Protein AF-A0A258UYX0-F1 (afdb_monomer)

Sequence (98 aa):
MIEGLVQLFLWQGLGELASKFLLPSIPGPVLGLILLVVYLVMKGEVNPQLEQVADHFRQHLGLLFVPASVGVLLFLPELKTHALAVSTALLVSVVLTI

Secondary structure (DSSP, 8-state):
-HHHHHHHHHHHHHHHHHHHHT-TTS-HHHHHHHHHHHHHHHH----HHHHHHHHHHHHHHHHHHHHHHHHHHHTHHHHHHTHHHHHHHHHHHHHHH-

Structure (mmCIF, N/CA/C/O backbone):
data_AF-A0A258UYX0-F1
#
_entry.id   AF-A0A258UYX0-F1
#
loop_
_atom_site.group_PDB
_atom_site.id
_atom_site.type_symbol
_atom_site.label_atom_id
_atom_site.label_alt_id
_atom_site.label_comp_id
_atom_site.label_asym_id
_atom_site.label_entity_id
_atom_site.label_seq_id
_atom_site.pdbx_PDB_ins_code
_atom_site.Cartn_x
_atom_site.Cartn_y
_atom_site.Cartn_z
_atom_site.occupancy
_atom_site.B_iso_or_equiv
_atom_site.auth_seq_id
_atom_site.auth_comp_id
_atom_site.auth_asym_id
_atom_site.auth_atom_id
_atom_site.pdbx_PDB_model_num
ATOM 1 N N . MET A 1 1 ? -8.204 9.888 14.153 1.00 77.75 1 MET A N 1
ATOM 2 C CA . MET A 1 1 ? -6.828 9.494 13.753 1.00 77.75 1 MET A CA 1
ATOM 3 C C . MET A 1 1 ? -6.204 8.398 14.622 1.00 77.75 1 MET A C 1
ATOM 5 O O . MET A 1 1 ? -5.915 7.349 14.067 1.00 77.75 1 MET A O 1
ATOM 9 N N . ILE A 1 2 ? -5.992 8.581 15.937 1.00 89.75 2 ILE A N 1
ATOM 10 C CA . ILE A 1 2 ? -5.318 7.557 16.777 1.00 89.75 2 ILE A CA 1
ATOM 11 C C . ILE A 1 2 ? -6.082 6.227 16.770 1.00 89.75 2 ILE A C 1
ATOM 13 O O . ILE A 1 2 ? -5.484 5.193 16.507 1.00 89.75 2 ILE A O 1
ATOM 17 N N . GLU A 1 3 ? -7.401 6.256 16.966 1.00 90.06 3 GLU A N 1
ATOM 18 C CA . GLU A 1 3 ? -8.231 5.040 16.947 1.00 90.06 3 GLU A CA 1
ATOM 19 C C . GLU A 1 3 ? -8.150 4.289 15.607 1.00 90.06 3 GLU A C 1
ATOM 21 O O . GLU A 1 3 ? -7.961 3.075 15.594 1.00 90.06 3 GLU A O 1
ATOM 26 N N . GLY A 1 4 ? -8.180 5.008 14.478 1.00 90.62 4 GLY A N 1
ATOM 27 C CA . GLY A 1 4 ? -8.014 4.413 13.147 1.00 90.62 4 GLY A CA 1
ATOM 28 C C . GLY A 1 4 ? -6.633 3.781 12.938 1.00 90.62 4 GLY A C 1
ATOM 29 O O . GLY A 1 4 ? -6.536 2.684 12.394 1.00 90.62 4 GLY A O 1
ATOM 30 N N . LEU A 1 5 ? -5.565 4.429 13.421 1.00 92.62 5 LEU A N 1
ATOM 31 C CA . LEU A 1 5 ? -4.208 3.872 13.388 1.00 92.62 5 LEU A CA 1
ATOM 32 C C . LEU A 1 5 ? -4.078 2.635 14.277 1.00 92.62 5 LEU A C 1
ATOM 34 O O . LEU A 1 5 ? -3.505 1.641 13.847 1.00 92.62 5 LEU A O 1
ATOM 38 N N . VAL A 1 6 ? -4.624 2.671 15.494 1.00 94.56 6 VAL A N 1
ATOM 39 C CA . VAL A 1 6 ? -4.628 1.521 16.409 1.00 94.56 6 VAL A CA 1
ATOM 40 C C . VAL A 1 6 ? -5.359 0.347 15.771 1.00 94.56 6 VAL A C 1
ATOM 42 O O . VAL A 1 6 ? -4.847 -0.767 15.798 1.00 94.56 6 VAL A O 1
ATOM 45 N N . GLN A 1 7 ? -6.509 0.593 15.139 1.00 92.75 7 GLN A N 1
ATOM 46 C CA . GLN A 1 7 ? -7.235 -0.437 14.409 1.00 92.75 7 GLN A CA 1
ATOM 47 C C . GLN A 1 7 ? -6.381 -1.018 13.270 1.00 92.75 7 GLN A C 1
ATOM 49 O O . GLN A 1 7 ? -6.242 -2.236 13.191 1.00 92.75 7 GLN A O 1
ATOM 54 N N . LEU A 1 8 ? -5.752 -0.180 12.435 1.00 93.38 8 LEU A N 1
ATOM 55 C CA . LEU A 1 8 ? -4.846 -0.638 11.370 1.00 93.38 8 LEU A CA 1
ATOM 56 C C . LEU A 1 8 ? -3.693 -1.489 11.911 1.00 93.38 8 LEU A C 1
ATOM 58 O O . LEU A 1 8 ? -3.467 -2.592 11.419 1.00 93.38 8 LEU A O 1
ATOM 62 N N . PHE A 1 9 ? -2.994 -1.012 12.942 1.00 94.62 9 PHE A N 1
ATOM 63 C CA . PHE A 1 9 ? -1.876 -1.735 13.544 1.00 94.62 9 PHE A CA 1
ATOM 64 C C . PHE A 1 9 ? -2.309 -3.034 14.221 1.00 94.62 9 PHE A C 1
ATOM 66 O O . PHE A 1 9 ? -1.557 -4.005 14.194 1.00 94.62 9 PHE A O 1
ATOM 73 N N . LEU A 1 10 ? -3.515 -3.089 14.789 1.00 95.94 10 LEU A N 1
ATOM 74 C CA . LEU A 1 10 ? -4.061 -4.304 15.385 1.00 95.94 10 LEU A CA 1
ATOM 75 C C . LEU A 1 10 ? -4.283 -5.379 14.317 1.00 95.94 10 LEU A C 1
ATOM 77 O O . LEU A 1 10 ? -3.801 -6.501 14.469 1.00 95.94 10 LEU A O 1
ATOM 81 N N . TRP A 1 11 ? -4.930 -5.030 13.203 1.00 95.94 11 TRP A N 1
ATOM 82 C CA . TRP A 1 11 ? -5.110 -5.959 12.084 1.00 95.94 11 TRP A CA 1
ATOM 83 C C . TRP A 1 11 ? -3.786 -6.335 11.418 1.00 95.94 11 TRP A C 1
ATOM 85 O O . TRP A 1 11 ? -3.579 -7.500 11.085 1.00 95.94 11 TRP A O 1
ATOM 95 N N . GLN A 1 12 ? -2.856 -5.389 11.284 1.00 95.88 12 GLN A N 1
ATOM 96 C CA . GLN A 1 12 ? -1.511 -5.660 10.783 1.00 95.88 12 GLN A CA 1
ATOM 97 C C . GLN A 1 12 ? -0.741 -6.619 11.700 1.00 95.88 12 GLN A C 1
ATOM 99 O O . GLN A 1 12 ? -0.103 -7.545 11.209 1.00 95.88 12 GLN A O 1
ATOM 104 N N . GLY A 1 13 ? -0.823 -6.441 13.020 1.00 95.88 13 GLY A N 1
ATOM 105 C CA . GLY A 1 13 ? -0.202 -7.331 14.000 1.00 95.88 13 GLY A CA 1
ATOM 106 C C . GLY A 1 13 ? -0.794 -8.740 13.960 1.00 95.88 13 GLY A C 1
ATOM 107 O O . GLY A 1 13 ? -0.052 -9.720 13.979 1.00 95.88 13 GLY A O 1
ATOM 108 N N . LEU A 1 14 ? -2.118 -8.857 13.823 1.00 95.56 14 LEU A N 1
ATOM 109 C CA . LEU A 1 14 ? -2.783 -10.144 13.602 1.00 95.56 14 LEU A CA 1
ATOM 110 C C . LEU A 1 14 ? -2.330 -10.808 12.295 1.00 95.56 14 LEU A C 1
ATOM 112 O O . LEU A 1 14 ? -2.049 -12.004 12.281 1.00 95.56 14 LEU A O 1
ATOM 116 N N . GLY A 1 15 ? -2.206 -10.034 11.216 1.00 95.56 15 GLY A N 1
ATOM 117 C CA . GLY A 1 15 ? -1.681 -10.505 9.936 1.00 95.56 15 GLY A CA 1
ATOM 118 C C . GLY A 1 15 ? -0.229 -10.975 10.018 1.00 95.56 15 GLY A C 1
ATOM 119 O O . GLY A 1 15 ? 0.115 -11.999 9.439 1.00 95.56 15 GLY A O 1
ATOM 120 N N . GLU A 1 16 ? 0.613 -10.278 10.780 1.00 96.25 16 GLU A N 1
ATOM 121 C CA . GLU A 1 16 ? 2.008 -10.658 11.031 1.00 96.25 16 GLU A CA 1
ATOM 122 C C . GLU A 1 16 ? 2.110 -11.965 11.823 1.00 96.25 16 GLU A C 1
ATOM 124 O O . GLU A 1 16 ? 2.906 -12.841 11.483 1.00 96.25 16 GLU A O 1
ATOM 129 N N . LEU A 1 17 ? 1.270 -12.143 12.846 1.00 95.50 17 LEU A N 1
ATOM 130 C CA . LEU A 1 17 ? 1.171 -13.415 13.561 1.00 95.50 17 LEU A CA 1
ATOM 131 C C . LEU A 1 17 ? 0.715 -14.530 12.612 1.00 95.50 17 LEU A C 1
ATOM 133 O O . LEU A 1 17 ? 1.340 -15.588 12.558 1.00 95.50 17 LEU A O 1
ATOM 137 N N . ALA A 1 18 ? -0.319 -14.287 11.805 1.00 93.44 18 ALA A N 1
ATOM 138 C CA . ALA A 1 18 ? -0.800 -15.259 10.828 1.00 93.44 18 ALA A CA 1
ATOM 139 C C . ALA A 1 18 ? 0.264 -15.611 9.773 1.00 93.44 18 ALA A C 1
ATOM 141 O O . ALA A 1 18 ? 0.417 -16.782 9.427 1.00 93.44 18 ALA A O 1
ATOM 142 N N . SER A 1 19 ? 1.036 -14.627 9.308 1.00 94.94 19 SER A N 1
ATOM 143 C CA . SER A 1 19 ? 2.164 -14.834 8.396 1.00 94.94 19 SER A CA 1
ATOM 144 C C . SER A 1 19 ? 3.192 -15.765 9.029 1.00 94.94 19 SER A C 1
ATOM 146 O O . SER A 1 19 ? 3.539 -16.787 8.449 1.00 94.94 19 SER A O 1
ATOM 148 N N . LYS A 1 20 ? 3.603 -15.498 10.273 1.00 92.62 20 LYS A N 1
ATOM 149 C CA . LYS A 1 20 ? 4.620 -16.314 10.949 1.00 92.62 20 LYS A CA 1
ATOM 150 C C . LYS A 1 20 ? 4.188 -17.755 11.218 1.00 92.62 20 LYS A C 1
ATOM 152 O O . LYS A 1 20 ? 5.037 -18.639 11.157 1.00 92.62 20 LYS A O 1
ATOM 157 N N . PHE A 1 21 ? 2.914 -17.995 11.536 1.00 93.62 21 PHE A N 1
ATOM 158 C CA . PHE A 1 21 ? 2.452 -19.316 11.984 1.00 93.62 21 PHE A CA 1
ATOM 159 C C . PHE A 1 21 ? 1.708 -20.135 10.922 1.00 93.62 21 PHE A C 1
ATOM 161 O O . PHE A 1 21 ? 1.835 -21.356 10.925 1.00 93.62 21 PHE A O 1
ATOM 168 N N . LEU A 1 22 ? 0.928 -19.507 10.035 1.00 90.44 22 LEU A N 1
ATOM 169 C CA . LEU A 1 22 ? 0.092 -20.213 9.053 1.00 90.44 22 LEU A CA 1
ATOM 170 C C . LEU A 1 22 ? 0.618 -20.100 7.621 1.00 90.44 22 LEU A C 1
ATOM 172 O O . LEU A 1 22 ? 0.578 -21.078 6.880 1.00 90.44 22 LEU A O 1
ATOM 176 N N . LEU A 1 23 ? 1.060 -18.908 7.208 1.00 86.38 23 LEU A N 1
ATOM 177 C CA . LEU A 1 23 ? 1.353 -18.594 5.803 1.00 86.38 23 LEU A CA 1
ATOM 178 C C . LEU A 1 23 ? 2.652 -17.777 5.662 1.00 86.38 23 LEU A C 1
ATOM 180 O O . LEU A 1 23 ? 2.600 -16.609 5.268 1.00 86.38 23 LEU A O 1
ATOM 184 N N . PRO A 1 24 ? 3.827 -18.383 5.923 1.00 86.00 24 PRO A N 1
ATOM 185 C CA . PRO A 1 24 ? 5.110 -17.669 5.957 1.00 86.00 24 PRO A CA 1
ATOM 186 C C . PRO A 1 24 ? 5.546 -17.103 4.602 1.00 86.00 24 PRO A C 1
ATOM 188 O O . PRO A 1 24 ? 6.377 -16.202 4.547 1.00 86.00 24 PRO A O 1
ATOM 191 N N . SER A 1 25 ? 4.980 -17.596 3.499 1.00 88.12 25 SER A N 1
ATOM 192 C CA . SER A 1 25 ? 5.236 -17.066 2.156 1.00 88.12 25 SER A CA 1
ATOM 193 C C . SER A 1 25 ? 4.537 -15.730 1.884 1.00 88.12 25 SER A C 1
ATOM 195 O O . SER A 1 25 ? 4.928 -15.029 0.954 1.00 88.12 25 SER A O 1
ATOM 197 N N . ILE A 1 26 ? 3.499 -15.377 2.653 1.00 90.38 26 ILE A N 1
ATOM 198 C CA . ILE A 1 26 ? 2.715 -14.156 2.438 1.00 90.38 26 ILE A CA 1
ATOM 199 C C . ILE A 1 26 ? 3.138 -13.103 3.469 1.00 90.38 26 ILE A C 1
ATOM 201 O O . ILE A 1 26 ? 3.112 -13.396 4.665 1.00 90.38 26 ILE A O 1
ATOM 205 N N . PRO A 1 27 ? 3.474 -11.866 3.056 1.00 91.56 27 PRO A N 1
ATOM 206 C CA . PRO A 1 27 ? 3.820 -10.800 3.989 1.00 91.56 27 PRO A CA 1
ATOM 207 C C . PRO A 1 27 ? 2.683 -10.497 4.976 1.00 91.56 27 PRO A C 1
ATOM 209 O O . PRO A 1 27 ? 1.529 -10.325 4.572 1.00 91.56 27 PRO A O 1
ATOM 212 N N . GLY A 1 28 ? 3.018 -10.340 6.258 1.00 93.12 28 GLY A N 1
ATOM 213 C CA . GLY A 1 28 ? 2.069 -9.987 7.320 1.00 93.12 28 GLY A CA 1
ATOM 214 C C . GLY A 1 28 ? 1.162 -8.788 7.019 1.00 93.12 28 GLY A C 1
ATOM 215 O O . GLY A 1 28 ? -0.046 -8.900 7.235 1.00 93.12 28 GLY A O 1
ATOM 216 N N . PRO A 1 29 ? 1.668 -7.676 6.442 1.00 93.12 29 PRO A N 1
ATOM 217 C CA . PRO A 1 29 ? 0.826 -6.537 6.073 1.00 93.12 29 PRO A CA 1
ATOM 218 C C . PRO A 1 29 ? -0.284 -6.880 5.070 1.00 93.12 29 PRO A C 1
ATOM 220 O O . PRO A 1 29 ? -1.384 -6.342 5.167 1.00 93.12 29 PRO A O 1
ATOM 223 N N . VAL A 1 30 ? -0.026 -7.800 4.133 1.00 93.62 30 VAL A N 1
ATOM 224 C CA . VAL A 1 30 ? -1.018 -8.234 3.136 1.00 93.62 30 VAL A CA 1
ATOM 225 C C . VAL A 1 30 ? -2.109 -9.064 3.808 1.00 93.62 30 VAL A C 1
ATOM 227 O O . VAL A 1 30 ? -3.292 -8.829 3.576 1.00 93.62 30 VAL A O 1
ATOM 230 N N . LEU A 1 31 ? -1.729 -9.987 4.697 1.00 94.94 31 LEU A N 1
ATOM 231 C CA . LEU A 1 31 ? -2.694 -10.771 5.473 1.00 94.94 31 LEU A CA 1
ATOM 232 C C . LEU A 1 31 ? -3.533 -9.888 6.399 1.00 94.94 31 LEU A C 1
ATOM 234 O O . LEU A 1 31 ? -4.747 -10.057 6.465 1.00 94.94 31 LEU A O 1
ATOM 238 N N . GLY A 1 32 ? -2.913 -8.916 7.070 1.00 95.69 32 GLY A N 1
ATOM 239 C CA . GLY A 1 32 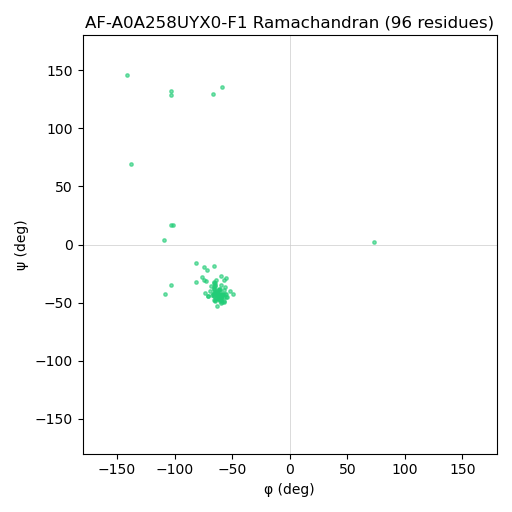? -3.619 -7.971 7.933 1.00 95.69 32 GLY A CA 1
ATOM 240 C C . GLY A 1 32 ? -4.657 -7.151 7.167 1.00 95.69 32 GLY A C 1
ATOM 241 O O . GLY A 1 32 ? -5.776 -6.977 7.646 1.00 95.69 32 GLY A O 1
ATOM 242 N N . LEU A 1 33 ? -4.323 -6.718 5.945 1.00 94.56 33 LEU A N 1
ATOM 243 C CA . LEU A 1 33 ? -5.261 -6.034 5.056 1.00 94.56 33 LEU A CA 1
ATOM 244 C C . LEU A 1 33 ? -6.443 -6.934 4.673 1.00 94.56 33 LEU A C 1
ATOM 246 O O . LEU A 1 33 ? -7.586 -6.491 4.749 1.00 94.56 33 LEU A O 1
ATOM 250 N N . ILE A 1 34 ? -6.189 -8.191 4.295 1.00 94.94 34 ILE A N 1
ATOM 251 C CA . ILE A 1 34 ? -7.249 -9.151 3.946 1.00 94.94 34 ILE A CA 1
ATOM 252 C C . ILE A 1 34 ? -8.192 -9.363 5.138 1.00 94.94 34 ILE A C 1
ATOM 254 O O . ILE A 1 34 ? -9.409 -9.288 4.975 1.00 94.94 34 ILE A O 1
ATOM 258 N N . LEU A 1 35 ? -7.645 -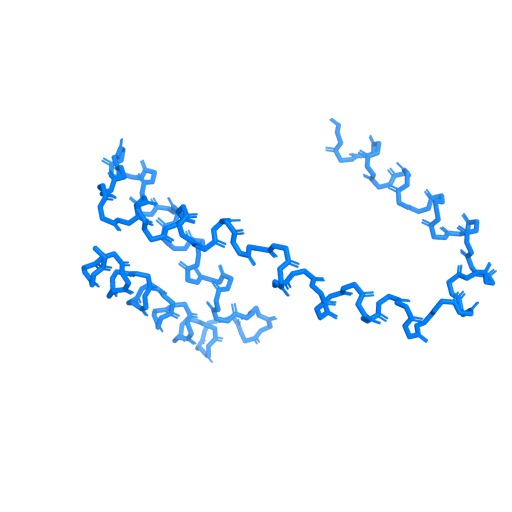9.567 6.341 1.00 94.81 35 LEU A N 1
ATOM 259 C CA . LEU A 1 35 ? -8.433 -9.732 7.566 1.00 94.81 35 LEU A CA 1
ATOM 260 C C . LEU A 1 35 ? -9.287 -8.496 7.868 1.00 94.81 35 LEU A C 1
ATOM 262 O O . LEU A 1 35 ? -10.478 -8.629 8.154 1.00 94.81 35 LEU A O 1
ATOM 266 N N . LEU A 1 36 ? -8.704 -7.298 7.754 1.00 94.56 36 LEU A N 1
ATOM 267 C CA . LEU A 1 36 ? -9.426 -6.040 7.929 1.00 94.56 36 LEU A CA 1
ATOM 268 C C . LEU A 1 36 ? -10.570 -5.903 6.916 1.00 94.56 36 LEU A C 1
ATOM 270 O O . LEU A 1 36 ? -11.673 -5.527 7.300 1.00 94.56 36 LEU A O 1
ATOM 274 N N . VAL A 1 37 ? -10.334 -6.214 5.639 1.00 94.75 37 VAL A N 1
ATOM 275 C CA . VAL A 1 37 ? -11.368 -6.143 4.595 1.00 94.75 37 VAL A CA 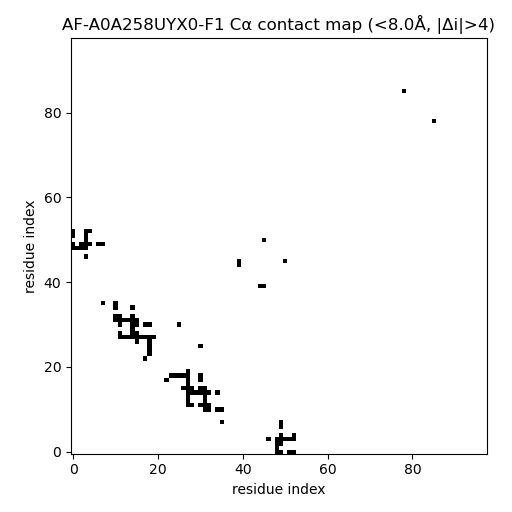1
ATOM 276 C C . VAL A 1 37 ? -12.503 -7.118 4.889 1.00 94.75 37 VAL A C 1
ATOM 278 O O . VAL A 1 37 ? -13.660 -6.713 4.857 1.00 94.75 37 VAL A O 1
ATOM 281 N N . VAL A 1 38 ? -12.198 -8.371 5.240 1.00 95.81 38 VAL A N 1
ATOM 282 C CA . VAL A 1 38 ? -13.217 -9.363 5.624 1.00 95.81 38 VAL A CA 1
ATOM 283 C C . VAL A 1 38 ? -14.045 -8.857 6.806 1.00 95.81 38 VAL A C 1
ATOM 285 O O . VAL A 1 38 ? -15.274 -8.913 6.766 1.00 95.81 38 VAL A O 1
ATOM 288 N N . TYR A 1 39 ? -13.389 -8.298 7.825 1.00 94.69 39 TYR A N 1
ATOM 289 C CA . TYR A 1 39 ? -14.066 -7.708 8.975 1.00 94.69 39 TYR A CA 1
ATOM 290 C C . TYR A 1 39 ? -14.980 -6.539 8.581 1.00 94.69 39 TYR A C 1
ATOM 292 O O . TYR A 1 39 ? -16.129 -6.499 9.010 1.00 94.69 39 TYR A O 1
ATOM 300 N N . LEU A 1 40 ? -14.509 -5.605 7.749 1.00 93.81 40 LEU A N 1
ATOM 301 C CA . LEU A 1 40 ? -15.303 -4.455 7.306 1.00 93.81 40 LEU A CA 1
ATOM 302 C C . LEU A 1 40 ? -16.492 -4.869 6.434 1.00 93.81 40 LEU A C 1
ATOM 304 O O . LEU A 1 40 ? -17.575 -4.312 6.590 1.00 93.81 40 LEU A O 1
ATOM 308 N N . VAL A 1 41 ? -16.321 -5.868 5.563 1.00 94.75 41 VAL A N 1
ATOM 309 C CA . VAL A 1 41 ? -17.414 -6.428 4.753 1.00 94.75 41 VAL A CA 1
ATOM 310 C C . VAL A 1 41 ? -18.479 -7.061 5.646 1.00 94.75 41 VAL A C 1
ATOM 312 O O . VAL A 1 41 ? -19.664 -6.825 5.435 1.00 94.75 41 VAL A O 1
ATOM 315 N N . MET A 1 42 ? -18.076 -7.817 6.674 1.00 95.06 42 MET A N 1
ATOM 316 C CA . MET A 1 42 ? -19.010 -8.381 7.656 1.00 95.06 42 MET A CA 1
ATOM 317 C C . MET A 1 42 ? -19.701 -7.303 8.496 1.00 95.06 42 MET A C 1
ATOM 319 O O . MET A 1 42 ? -20.873 -7.445 8.834 1.00 95.06 42 MET A O 1
ATOM 323 N N . LYS A 1 43 ? -18.977 -6.234 8.840 1.00 93.19 43 LYS A N 1
ATOM 324 C CA . LYS A 1 43 ? -19.499 -5.117 9.629 1.00 93.19 43 LYS A CA 1
ATOM 325 C C . LYS A 1 43 ? -20.466 -4.238 8.824 1.00 93.19 43 LYS A C 1
ATOM 327 O O . LYS A 1 43 ? -21.381 -3.668 9.403 1.00 93.19 43 LYS A O 1
ATOM 332 N N . GLY A 1 44 ? -20.264 -4.119 7.510 1.00 90.56 44 GLY A N 1
ATOM 333 C CA . GLY A 1 44 ? -21.085 -3.306 6.603 1.00 90.56 44 GLY A CA 1
ATOM 334 C C . GLY A 1 44 ? -20.879 -1.791 6.730 1.00 90.56 44 GLY A C 1
ATOM 335 O O . GLY A 1 44 ? -21.526 -1.023 6.025 1.00 90.56 44 GLY A O 1
ATOM 336 N N . GLU A 1 45 ? -19.972 -1.349 7.601 1.00 88.81 45 GLU A N 1
ATOM 337 C CA . GLU A 1 45 ? -19.672 0.059 7.850 1.00 88.81 45 GLU A CA 1
ATOM 338 C C . GLU A 1 45 ? -18.169 0.276 8.055 1.00 88.81 45 GLU A C 1
ATOM 340 O O . GLU A 1 45 ? -17.462 -0.554 8.637 1.00 88.81 45 GLU A O 1
ATOM 345 N N . VAL A 1 46 ? -17.681 1.433 7.609 1.00 87.94 46 VAL A N 1
ATOM 346 C CA . VAL A 1 46 ? -16.304 1.880 7.828 1.00 87.94 46 VAL A CA 1
ATOM 347 C C . VAL A 1 46 ? -16.312 2.937 8.925 1.00 87.94 46 VAL A C 1
ATOM 349 O O . VAL A 1 46 ? -17.121 3.858 8.909 1.00 87.94 46 VAL A O 1
ATOM 352 N N . ASN A 1 47 ? -15.419 2.798 9.907 1.00 88.81 47 ASN A N 1
ATOM 353 C CA . ASN A 1 47 ? -15.286 3.797 10.964 1.00 88.81 47 ASN A CA 1
ATOM 354 C C . ASN A 1 47 ? -14.744 5.114 10.359 1.00 88.81 47 ASN A C 1
ATOM 356 O O . ASN A 1 47 ? -13.689 5.067 9.717 1.00 88.81 47 ASN A O 1
ATOM 360 N N . PRO A 1 48 ? -15.368 6.283 10.612 1.00 89.19 48 PRO A N 1
ATOM 361 C CA . PRO A 1 48 ? -14.894 7.575 10.100 1.00 89.19 48 PRO A CA 1
ATOM 362 C C . PRO A 1 48 ? -13.435 7.889 10.471 1.00 89.19 48 PRO A C 1
ATOM 364 O O . PRO A 1 48 ? -12.720 8.566 9.736 1.00 89.19 48 PRO A O 1
ATOM 367 N N . GLN A 1 49 ? -12.937 7.377 11.598 1.00 91.56 49 GLN A N 1
ATOM 368 C CA . GLN A 1 49 ? -11.543 7.578 12.004 1.00 91.56 49 GLN A CA 1
ATOM 369 C C . GLN A 1 49 ? -10.568 6.724 11.186 1.00 91.56 49 GLN A C 1
ATOM 371 O O . GLN A 1 49 ? -9.419 7.129 11.013 1.00 91.56 49 GLN A O 1
ATOM 376 N N . LEU A 1 50 ? -11.005 5.545 10.730 1.00 90.94 50 LEU A N 1
ATOM 377 C CA . LEU A 1 50 ? -10.238 4.671 9.844 1.00 90.94 50 LEU A CA 1
ATOM 378 C C . LEU A 1 50 ? -10.204 5.256 8.429 1.00 90.94 50 LEU A C 1
ATOM 380 O O . LEU A 1 50 ? -9.139 5.295 7.819 1.00 90.94 50 LEU A O 1
ATOM 384 N N . GLU A 1 51 ? -11.339 5.775 7.958 1.00 91.31 51 GLU A N 1
ATOM 385 C CA . GLU A 1 51 ? -11.451 6.506 6.692 1.00 91.31 51 GLU A CA 1
ATOM 386 C C . GLU A 1 51 ? -10.509 7.716 6.664 1.00 91.31 51 GLU A C 1
ATOM 388 O O . GLU A 1 51 ? -9.684 7.833 5.763 1.00 91.31 51 GLU A O 1
ATOM 393 N N . GLN A 1 52 ? -10.512 8.539 7.718 1.00 92.38 52 GLN A N 1
ATOM 394 C CA . GLN A 1 52 ? -9.614 9.691 7.831 1.00 92.38 52 GLN A CA 1
ATOM 395 C C . GLN A 1 52 ? -8.127 9.304 7.739 1.00 92.38 52 GLN A C 1
ATOM 397 O O . GLN A 1 52 ? -7.321 10.028 7.151 1.00 92.38 52 GLN A O 1
ATOM 402 N N . VAL A 1 53 ? -7.736 8.174 8.339 1.00 91.88 53 VAL A N 1
ATOM 403 C CA . VAL A 1 53 ? -6.354 7.682 8.256 1.00 91.88 53 VAL A CA 1
ATOM 404 C C . VAL A 1 53 ? -6.054 7.177 6.846 1.00 91.88 53 VAL A C 1
ATOM 406 O O . VAL A 1 53 ? -5.013 7.529 6.292 1.00 91.88 53 VAL A O 1
ATOM 409 N N . ALA A 1 54 ? -6.963 6.409 6.245 1.00 89.25 54 ALA A N 1
ATOM 410 C CA . ALA A 1 54 ? -6.819 5.917 4.880 1.00 89.25 54 ALA A CA 1
ATOM 411 C C . ALA A 1 54 ? -6.666 7.065 3.871 1.00 89.25 54 ALA A C 1
ATOM 413 O O . ALA A 1 54 ? -5.769 7.011 3.031 1.00 89.25 54 ALA A O 1
ATOM 414 N N . ASP A 1 55 ? -7.454 8.134 4.000 1.00 90.94 55 ASP A N 1
ATOM 415 C CA . ASP A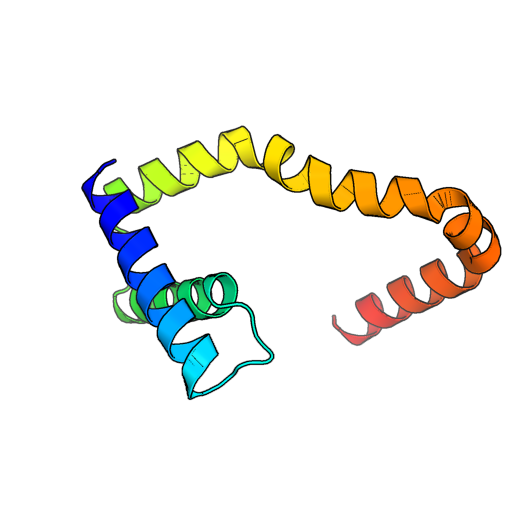 1 55 ? -7.353 9.322 3.150 1.00 90.94 55 ASP A CA 1
ATOM 416 C C . ASP A 1 55 ? -6.014 10.042 3.311 1.00 90.94 55 ASP A C 1
ATOM 418 O O . ASP A 1 55 ? -5.389 10.428 2.320 1.00 90.94 55 ASP A O 1
ATOM 422 N N . HIS A 1 56 ? -5.517 10.168 4.543 1.00 89.44 56 HIS A N 1
ATOM 423 C CA . HIS A 1 56 ? -4.208 10.767 4.787 1.00 89.44 56 HIS A CA 1
ATOM 424 C C . HIS A 1 56 ? -3.080 9.947 4.141 1.00 89.44 56 HIS A C 1
ATOM 426 O O . HIS A 1 56 ? -2.170 10.512 3.530 1.00 89.44 56 HIS A O 1
ATOM 432 N N . PHE A 1 57 ? -3.122 8.613 4.234 1.00 88.06 57 PHE A N 1
ATOM 433 C CA . PHE A 1 57 ? -2.164 7.754 3.530 1.00 88.06 57 PHE A CA 1
ATOM 434 C C . PHE A 1 57 ? -2.330 7.854 2.014 1.00 88.06 57 PHE A C 1
ATOM 436 O O . PHE A 1 57 ? -1.332 7.971 1.306 1.00 88.06 57 PHE A O 1
ATOM 443 N N . ARG A 1 58 ? -3.570 7.881 1.513 1.00 88.62 58 ARG A N 1
ATOM 444 C CA . ARG A 1 58 ? -3.887 8.009 0.086 1.00 88.62 58 ARG A CA 1
ATOM 445 C C . ARG A 1 58 ? -3.270 9.258 -0.533 1.00 88.62 58 ARG A C 1
ATOM 447 O O . ARG A 1 58 ? -2.696 9.165 -1.614 1.00 88.62 58 ARG A O 1
ATOM 454 N N . GLN A 1 59 ? -3.328 10.395 0.159 1.00 89.81 59 GLN A N 1
ATOM 455 C CA . GLN A 1 59 ? -2.709 11.649 -0.292 1.00 89.81 59 GLN A CA 1
ATOM 456 C C . GLN A 1 59 ? -1.186 11.536 -0.480 1.00 89.81 59 GLN A C 1
ATOM 458 O O . GLN A 1 59 ? -0.616 12.232 -1.314 1.00 89.81 59 GLN A O 1
ATOM 463 N N . HIS A 1 60 ? -0.535 10.624 0.246 1.00 87.94 60 HIS A N 1
ATOM 464 C CA . HIS A 1 60 ? 0.912 10.410 0.212 1.00 87.94 60 HIS A CA 1
ATOM 465 C C . HIS A 1 60 ? 1.312 9.086 -0.463 1.00 87.94 60 HIS A C 1
ATOM 467 O O . HIS A 1 60 ? 2.502 8.776 -0.529 1.00 87.94 60 HIS A O 1
ATOM 473 N N . LEU A 1 61 ? 0.360 8.314 -1.011 1.00 85.31 61 LEU A N 1
ATOM 474 C CA . LEU A 1 61 ? 0.630 7.019 -1.655 1.00 85.31 61 LEU A CA 1
ATOM 475 C C . LEU A 1 61 ? 1.637 7.137 -2.801 1.00 85.31 61 LEU A C 1
ATOM 477 O O . LEU A 1 61 ? 2.410 6.210 -3.021 1.00 85.31 61 LEU A O 1
ATOM 481 N N . GLY A 1 62 ? 1.680 8.283 -3.489 1.00 84.06 62 GLY A N 1
ATOM 482 C CA . GLY A 1 62 ? 2.687 8.560 -4.516 1.00 84.06 62 GLY A CA 1
ATOM 483 C C . GLY A 1 62 ? 4.117 8.319 -4.021 1.00 84.06 62 GLY A C 1
ATOM 484 O O . GLY A 1 62 ? 4.909 7.715 -4.737 1.00 84.06 62 GLY A O 1
ATOM 485 N N . LEU A 1 63 ? 4.423 8.689 -2.770 1.00 84.56 63 LEU A N 1
ATOM 486 C CA . LEU A 1 63 ? 5.727 8.442 -2.144 1.00 84.56 63 LEU A CA 1
ATOM 487 C C . LEU A 1 63 ? 5.970 6.950 -1.883 1.00 84.56 63 LEU A C 1
ATOM 489 O O . LEU A 1 63 ? 7.092 6.478 -2.035 1.00 84.56 63 LEU A O 1
ATOM 493 N N . LEU A 1 64 ? 4.924 6.195 -1.537 1.00 80.88 64 LEU A N 1
ATOM 494 C CA . LEU A 1 64 ? 5.002 4.750 -1.300 1.00 80.88 64 LEU A CA 1
ATOM 495 C C . LEU A 1 64 ? 5.196 3.948 -2.598 1.00 80.88 64 LEU A C 1
ATOM 497 O O . LEU A 1 64 ? 5.727 2.841 -2.556 1.00 80.88 64 LEU A O 1
ATOM 501 N N . PHE A 1 65 ? 4.840 4.516 -3.755 1.00 83.62 65 PHE A N 1
ATOM 502 C CA . PHE A 1 65 ? 5.136 3.934 -5.068 1.00 83.62 65 PHE A CA 1
ATOM 503 C C . PHE A 1 65 ? 6.559 4.221 -5.561 1.00 83.62 65 PHE A C 1
ATOM 505 O O . PHE A 1 65 ? 7.030 3.529 -6.469 1.00 83.62 65 PHE A O 1
ATOM 512 N N . VAL A 1 66 ? 7.271 5.191 -4.973 1.00 86.81 66 VAL A N 1
ATOM 513 C CA . VAL A 1 66 ? 8.647 5.519 -5.379 1.00 86.81 66 VAL A CA 1
ATOM 514 C C . VAL A 1 66 ? 9.587 4.316 -5.228 1.00 86.81 66 VAL A C 1
ATOM 516 O O . VAL A 1 66 ? 10.227 3.980 -6.221 1.00 86.81 66 VAL A O 1
ATOM 519 N N . PRO A 1 67 ? 9.654 3.596 -4.088 1.00 83.06 67 PRO A N 1
ATOM 520 C CA . PRO A 1 67 ? 10.538 2.434 -3.951 1.00 83.06 67 PRO A CA 1
ATOM 521 C C . PRO A 1 67 ? 10.271 1.341 -4.993 1.00 83.06 67 PRO A C 1
ATOM 523 O O . PRO A 1 67 ? 11.208 0.818 -5.595 1.00 83.06 67 PRO A O 1
ATOM 526 N N . ALA A 1 68 ? 8.994 1.040 -5.256 1.00 81.56 68 ALA A N 1
ATOM 527 C CA . ALA A 1 68 ? 8.600 0.075 -6.281 1.00 81.56 68 ALA A CA 1
ATOM 528 C C . ALA A 1 68 ? 9.024 0.535 -7.688 1.00 81.56 68 ALA A C 1
ATOM 530 O O . ALA A 1 68 ? 9.558 -0.253 -8.468 1.00 81.56 68 ALA A O 1
ATOM 531 N N . SER A 1 69 ? 8.849 1.824 -7.992 1.00 83.75 69 SER A N 1
ATOM 532 C CA . SER A 1 69 ? 9.204 2.407 -9.292 1.00 83.75 69 SER A CA 1
ATOM 533 C C . SER A 1 69 ? 10.719 2.455 -9.507 1.00 83.75 69 SER A C 1
ATOM 535 O O . SER A 1 69 ? 11.203 2.143 -10.594 1.00 83.75 69 SER A O 1
ATOM 537 N N . VAL A 1 70 ? 11.485 2.788 -8.465 1.00 87.38 70 VAL A N 1
ATOM 538 C CA . VAL A 1 70 ? 12.956 2.782 -8.495 1.00 87.38 70 VAL A CA 1
ATOM 539 C C . VAL A 1 70 ? 13.484 1.376 -8.776 1.00 87.38 70 VAL A C 1
ATOM 541 O O . VAL A 1 70 ? 14.411 1.234 -9.568 1.00 87.38 70 VAL A O 1
ATOM 544 N N . GLY A 1 71 ? 12.854 0.334 -8.224 1.00 84.94 71 GLY A N 1
ATOM 545 C CA . GLY A 1 71 ? 13.182 -1.057 -8.543 1.00 84.94 71 GLY A CA 1
ATOM 546 C C . GLY A 1 71 ? 13.122 -1.356 -10.045 1.00 84.94 71 GLY A C 1
ATOM 547 O O . GLY A 1 71 ? 14.058 -1.928 -10.592 1.00 84.94 71 GLY A O 1
ATOM 548 N N . VAL A 1 72 ? 12.076 -0.899 -10.740 1.00 86.62 72 VAL A N 1
ATOM 549 C CA . VAL A 1 72 ? 11.944 -1.073 -12.201 1.00 86.62 72 VAL A CA 1
ATOM 550 C C . VAL A 1 72 ? 13.031 -0.308 -12.960 1.00 86.62 72 VAL A C 1
ATOM 552 O O . VAL A 1 72 ? 13.595 -0.828 -13.923 1.00 86.62 72 VAL A O 1
ATOM 555 N N . LEU A 1 73 ? 13.360 0.910 -12.518 1.00 88.56 73 LEU A N 1
ATOM 556 C CA . LEU A 1 73 ? 14.407 1.727 -13.138 1.00 88.56 73 LEU A CA 1
ATOM 557 C C . LEU A 1 73 ? 15.803 1.094 -13.022 1.00 88.56 73 LEU A C 1
ATOM 559 O O . LEU A 1 73 ? 16.617 1.274 -13.925 1.00 88.56 73 LEU A O 1
ATOM 563 N N . LEU A 1 74 ? 16.080 0.329 -11.961 1.00 90.81 74 LEU A N 1
ATOM 564 C CA . LEU A 1 74 ? 17.353 -0.386 -11.806 1.00 90.81 74 LEU A CA 1
ATOM 565 C C . LEU A 1 74 ? 17.545 -1.481 -12.867 1.00 90.81 74 LEU A C 1
ATOM 567 O O . LEU A 1 74 ? 18.666 -1.695 -13.319 1.00 90.81 74 LEU A O 1
ATOM 571 N N . PHE A 1 75 ? 16.462 -2.126 -13.306 1.00 89.00 75 PHE A N 1
ATOM 572 C CA . PHE A 1 75 ? 16.481 -3.187 -14.324 1.00 89.00 75 PHE A CA 1
ATOM 573 C C . PHE A 1 75 ? 16.058 -2.694 -15.712 1.00 89.00 75 PHE A C 1
ATOM 575 O O . PHE A 1 75 ? 15.725 -3.490 -16.589 1.00 89.00 75 PHE A O 1
ATOM 582 N N . LEU A 1 76 ? 16.065 -1.378 -15.939 1.00 87.69 76 LEU A N 1
ATOM 583 C CA . LEU A 1 76 ? 15.642 -0.786 -17.207 1.00 87.69 76 LEU A CA 1
ATOM 584 C C . LEU A 1 76 ? 16.413 -1.324 -18.435 1.00 87.69 76 LEU A C 1
ATOM 586 O O . LEU A 1 76 ? 15.778 -1.483 -19.480 1.00 87.69 76 LEU A O 1
ATOM 590 N N . PRO A 1 77 ? 17.731 -1.620 -18.366 1.00 89.75 77 PRO A N 1
ATOM 591 C CA . PRO A 1 77 ? 18.459 -2.242 -19.475 1.00 89.75 77 PRO A CA 1
ATOM 592 C C . PRO A 1 77 ? 17.943 -3.647 -19.823 1.00 89.75 77 PRO A C 1
ATOM 594 O O . PRO A 1 77 ?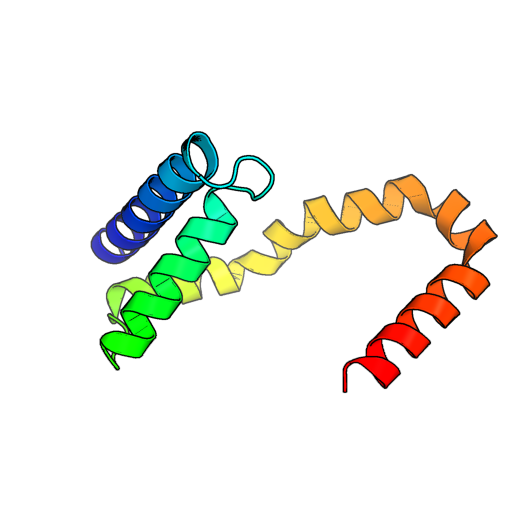 17.557 -3.875 -20.969 1.00 89.75 77 PRO A O 1
ATOM 597 N N . GLU A 1 78 ? 17.844 -4.557 -18.849 1.00 88.81 78 GLU A N 1
ATOM 598 C CA . GLU A 1 78 ? 17.228 -5.883 -19.019 1.00 88.81 78 GLU A CA 1
ATOM 599 C C . GLU A 1 78 ? 15.795 -5.787 -19.554 1.00 88.81 78 GLU A C 1
ATOM 601 O O . GLU A 1 78 ? 15.410 -6.523 -20.468 1.00 88.81 78 GLU A O 1
ATOM 606 N N . LEU A 1 79 ? 15.006 -4.846 -19.027 1.00 89.00 79 LEU A N 1
ATOM 607 C CA . LEU A 1 79 ? 13.618 -4.657 -19.432 1.00 89.00 79 LEU A CA 1
ATOM 608 C C . LEU A 1 79 ? 13.506 -4.206 -20.893 1.00 89.00 79 LEU A C 1
ATOM 610 O O . LEU A 1 79 ? 12.587 -4.629 -21.587 1.00 89.00 79 LEU A O 1
ATOM 614 N N . LYS A 1 80 ? 14.451 -3.393 -21.386 1.00 89.56 80 LYS A N 1
ATOM 615 C CA . LYS A 1 80 ? 14.523 -3.009 -22.805 1.00 89.56 80 LYS A CA 1
ATOM 616 C C . LYS A 1 80 ? 14.854 -4.201 -23.696 1.00 89.56 80 LYS A C 1
ATOM 618 O O . LYS A 1 80 ? 14.217 -4.364 -24.733 1.00 89.56 80 LYS A O 1
ATOM 623 N N . THR A 1 81 ? 15.799 -5.044 -23.285 1.00 94.94 81 THR A N 1
ATOM 624 C CA . THR A 1 81 ? 16.175 -6.257 -24.029 1.00 94.94 81 THR A CA 1
ATOM 625 C C . THR A 1 81 ? 14.997 -7.222 -24.168 1.00 94.94 81 THR A C 1
ATOM 627 O O . THR A 1 81 ? 14.794 -7.809 -25.229 1.00 94.94 81 THR A O 1
ATOM 630 N N . HIS A 1 82 ? 14.172 -7.342 -23.127 1.00 92.81 82 HIS A N 1
ATOM 631 C CA . HIS A 1 82 ? 13.014 -8.238 -23.102 1.00 92.81 82 HIS A CA 1
ATOM 632 C C . HIS A 1 82 ? 11.669 -7.528 -23.298 1.00 92.81 82 HIS A C 1
ATOM 634 O O . HIS A 1 82 ? 10.624 -8.124 -23.035 1.00 92.81 82 HIS A O 1
ATOM 640 N N . ALA A 1 83 ? 11.668 -6.288 -23.798 1.00 90.00 83 ALA A N 1
ATOM 641 C CA . ALA A 1 83 ? 10.472 -5.447 -23.850 1.00 90.00 83 ALA A CA 1
ATOM 642 C C . ALA A 1 83 ? 9.308 -6.126 -24.586 1.00 90.00 83 ALA A C 1
ATOM 644 O O . ALA A 1 83 ? 8.195 -6.159 -24.073 1.00 90.00 83 ALA A O 1
ATOM 645 N N . LEU A 1 84 ? 9.572 -6.749 -25.742 1.00 93.94 84 LEU A N 1
ATOM 646 C CA . LEU A 1 84 ? 8.542 -7.468 -26.501 1.00 93.94 84 LEU A CA 1
ATOM 647 C C . LEU A 1 84 ? 7.948 -8.648 -25.722 1.00 93.94 84 LEU A C 1
ATOM 649 O O . LEU A 1 84 ? 6.729 -8.812 -25.702 1.00 93.94 84 LEU A O 1
ATOM 653 N N . ALA A 1 85 ? 8.784 -9.454 -25.065 1.00 93.62 85 ALA A N 1
ATOM 654 C CA . ALA A 1 85 ? 8.330 -10.611 -24.296 1.00 93.62 85 ALA A CA 1
ATOM 655 C C . ALA A 1 85 ? 7.524 -10.183 -23.059 1.00 93.62 85 ALA A C 1
ATOM 657 O O . ALA A 1 85 ? 6.456 -10.727 -22.796 1.00 93.62 85 ALA A O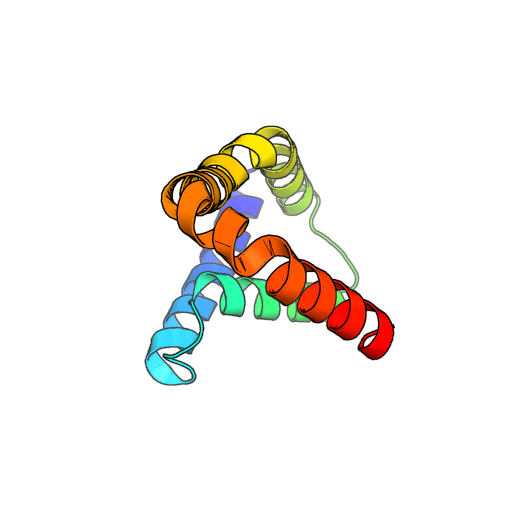 1
ATOM 658 N N . VAL A 1 86 ? 7.995 -9.163 -22.336 1.00 92.31 86 VAL A N 1
ATOM 659 C CA . VAL A 1 86 ? 7.304 -8.632 -21.154 1.00 92.31 86 VAL A CA 1
ATOM 660 C C . VAL A 1 86 ? 5.974 -7.990 -21.546 1.00 92.31 86 VAL A C 1
ATOM 662 O O . VAL A 1 86 ? 4.950 -8.303 -20.945 1.00 92.31 86 VAL A O 1
ATOM 665 N N . SER A 1 87 ? 5.945 -7.139 -22.576 1.00 92.94 87 SER A N 1
ATOM 666 C CA . SER A 1 87 ? 4.709 -6.490 -23.027 1.00 92.94 87 SER A CA 1
ATOM 667 C C . SER A 1 87 ? 3.669 -7.496 -23.516 1.00 92.94 87 SER A C 1
ATOM 669 O O . SER A 1 87 ? 2.499 -7.375 -23.163 1.00 92.94 87 SER A O 1
ATOM 671 N N . THR A 1 88 ? 4.076 -8.504 -24.293 1.00 96.06 88 THR A N 1
ATOM 672 C CA . THR A 1 88 ? 3.149 -9.548 -24.759 1.00 96.06 88 THR A CA 1
ATOM 673 C C . THR A 1 88 ? 2.623 -10.394 -23.603 1.00 96.06 88 THR A C 1
ATOM 675 O O . THR A 1 88 ? 1.413 -10.590 -23.520 1.00 96.06 88 THR A O 1
ATOM 678 N N . ALA A 1 89 ? 3.478 -10.818 -22.667 1.00 94.50 89 ALA A N 1
ATOM 679 C CA . ALA A 1 89 ? 3.048 -11.554 -21.479 1.00 94.50 89 ALA A CA 1
ATOM 680 C C . ALA A 1 89 ? 2.049 -10.755 -20.623 1.00 94.50 89 ALA A C 1
ATOM 682 O O . ALA A 1 89 ? 1.034 -11.302 -20.193 1.00 94.50 89 ALA A O 1
ATOM 683 N N . LEU A 1 90 ? 2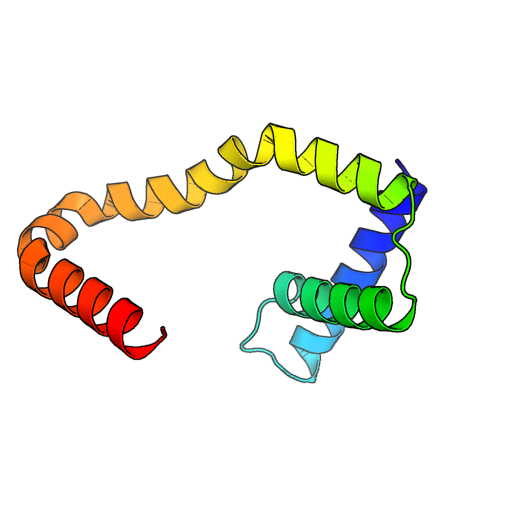.297 -9.456 -20.415 1.00 93.69 90 LEU A N 1
ATOM 684 C CA . LEU A 1 90 ? 1.398 -8.580 -19.660 1.00 93.69 90 LEU A CA 1
ATOM 685 C C . LEU A 1 90 ? 0.045 -8.408 -20.356 1.00 93.69 90 LEU A C 1
ATOM 687 O O . LEU A 1 90 ? -0.988 -8.570 -19.714 1.00 93.69 90 LEU A O 1
ATOM 691 N N . LEU A 1 91 ? 0.036 -8.121 -21.661 1.00 96.62 91 LEU A N 1
ATOM 692 C CA . LEU A 1 91 ? -1.208 -7.955 -22.418 1.00 96.62 91 LEU A CA 1
ATOM 693 C C . LEU A 1 91 ? -2.036 -9.241 -22.429 1.00 96.62 91 LEU A C 1
ATOM 695 O O . LEU A 1 91 ? -3.232 -9.197 -22.155 1.00 96.62 91 LEU A O 1
ATOM 699 N N . VAL A 1 92 ? -1.401 -10.386 -22.690 1.00 97.06 92 VAL A N 1
ATOM 700 C CA . VAL A 1 92 ? -2.072 -11.692 -22.685 1.00 97.06 92 VAL A CA 1
ATOM 701 C C . VAL A 1 92 ? -2.632 -12.012 -21.297 1.00 97.06 92 VAL A C 1
ATOM 703 O O . VAL A 1 92 ? -3.773 -12.450 -21.199 1.00 97.06 92 VAL A O 1
ATOM 706 N N . SER A 1 93 ? -1.878 -11.739 -20.227 1.00 94.75 93 SER A N 1
ATOM 707 C CA . SER A 1 93 ? -2.334 -11.932 -18.843 1.00 94.75 93 SER A CA 1
ATOM 708 C C . SER A 1 93 ? -3.584 -11.109 -18.518 1.00 94.75 93 SER A C 1
ATOM 710 O O . SER A 1 93 ? -4.556 -11.642 -17.984 1.00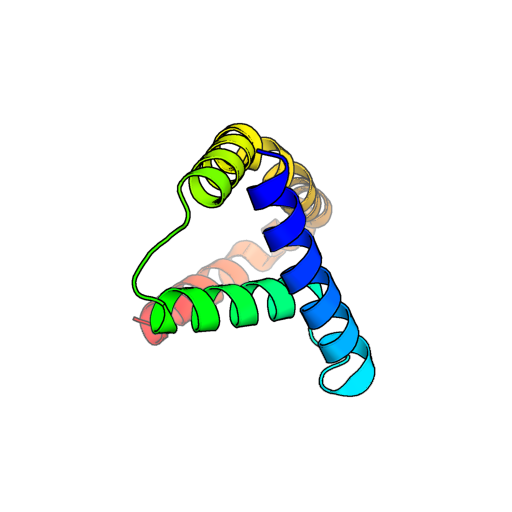 94.75 93 SER A O 1
ATOM 712 N N . VAL A 1 94 ? -3.597 -9.825 -18.894 1.00 95.38 94 VAL A N 1
ATOM 713 C CA . VAL A 1 94 ? -4.751 -8.939 -18.677 1.00 95.38 94 VAL A CA 1
ATOM 714 C C . VAL A 1 94 ? -5.968 -9.424 -19.462 1.00 95.38 94 VAL A C 1
ATOM 716 O O . VAL A 1 94 ? -7.048 -9.521 -18.891 1.00 95.38 94 VAL A O 1
ATOM 719 N N . VAL A 1 95 ? -5.794 -9.777 -20.738 1.00 96.69 95 VAL A N 1
ATOM 720 C CA . VAL A 1 95 ? -6.888 -10.271 -21.592 1.00 96.69 95 VAL A CA 1
ATOM 721 C C . VAL A 1 95 ? -7.444 -11.610 -21.102 1.00 96.69 95 VAL A C 1
ATOM 723 O O . VAL A 1 95 ? -8.629 -11.849 -21.258 1.00 96.69 95 VAL A O 1
ATOM 726 N N . LEU A 1 96 ? -6.615 -12.480 -20.520 1.00 95.69 96 LEU A N 1
ATOM 727 C CA . LEU A 1 96 ? -7.066 -13.751 -19.939 1.00 95.69 96 LEU A CA 1
ATOM 728 C C . LEU A 1 96 ? -7.762 -13.585 -18.583 1.00 95.69 96 LEU A C 1
ATOM 730 O O . LEU A 1 96 ? -8.548 -14.449 -18.203 1.00 95.69 96 LEU A O 1
ATOM 734 N N . THR A 1 97 ? -7.411 -12.544 -17.825 1.00 93.81 97 THR A N 1
ATOM 735 C CA . THR A 1 97 ? -7.964 -12.301 -16.483 1.00 93.81 97 THR A CA 1
ATOM 736 C C . THR A 1 97 ? -9.337 -11.626 -16.534 1.00 93.81 97 THR A C 1
ATOM 738 O O . THR A 1 97 ? -10.144 -11.854 -15.632 1.00 93.81 97 THR A O 1
ATOM 741 N N . ILE A 1 98 ? -9.579 -10.776 -17.541 1.00 87.38 98 ILE A N 1
ATOM 742 C CA . ILE A 1 98 ? -10.862 -10.089 -17.789 1.00 87.38 98 ILE A CA 1
ATOM 743 C C . ILE A 1 98 ? -11.827 -11.033 -18.507 1.00 87.38 98 ILE A C 1
ATOM 745 O O . ILE A 1 98 ? -13.001 -11.085 -18.078 1.00 87.38 98 ILE A O 1
#

pLDDT: mean 91.29, std 4.05, range [77.75, 97.06]

Radius of gyration: 18.05 Å; Cα contacts (8 Å, |Δi|>4): 59; chains: 1; bounding box: 40×32×43 Å

Mean predicted aligned error: 6.62 Å

Foldseek 3Di:
DVVLVVLLVVLLVVLCVCCVPPNVPDHSSVSSVVVVVVVCVVVVDDDVVNVVVVVVCVVVVVVVCVVVVVVCVVCVVVCVVCVVVVVVVVVVVVVVVD

Solvent-accessible surface area (backbone atoms only — not comparable to full-atom values): 5336 Å² total; per-residue (Å²): 82,70,68,20,48,52,52,50,52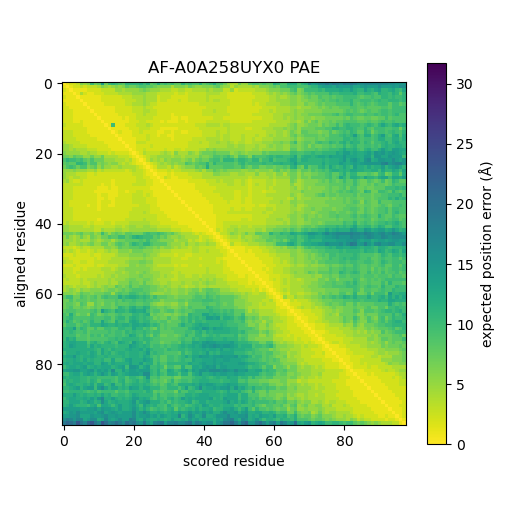,50,32,29,51,52,11,36,52,42,12,74,76,78,39,72,91,47,60,21,63,59,46,7,49,52,52,46,49,56,50,37,63,74,63,73,59,79,55,69,36,39,51,55,40,52,52,59,49,57,78,49,40,69,65,69,45,44,66,62,52,51,56,54,62,74,44,44,69,62,46,59,76,42,37,69,61,52,53,50,52,50,52,52,52,52,64,72,72,105